Protein AF-A0A3Q3R7G6-F1 (afdb_monomer)

Mean predicted aligned error: 7.09 Å

Solvent-accessible surface area (backbone atoms only — not comparable to full-atom values): 2889 Å² total; per-residue (Å²): 140,46,86,83,57,38,46,81,40,77,59,78,93,45,83,64,45,81,39,68,45,68,66,69,57,56,50,52,53,48,53,51,37,48,74,68,65,73,50,84,83,76,90,124

Secondary structure (DSSP, 8-state):
--SSSEEEEEETTEEEEEEE--HHHHHHHHHHHHHTT-S-----

Nearest PDB structures (foldseek):
  7zhg-assembly1_U  TM=8.136E-01  e=7.017E-02  Pyrococcus abyssi GE5
  8ewb-assembly1_BT  TM=8.689E-01  e=1.315E-01  Saccharomyces cerevisiae
  8ove-assembly1_AO  TM=8.138E-01  e=8.661E-01  Trypanosoma brucei brucei
  8rxx-assembly1_SX  TM=8.530E-01  e=1.514E+00  Leishmania major strain Friedlin
  6rm3-assembly1_ST0  TM=7.968E-01  e=1.228E+00  Vairimorpha necatrix

InterPro domains:
  IPR001266 Small ribosomal subunit protein eS19 [PF01090] (2-41)
  IPR036388 Winged helix-like DNA-binding domain superfamily [G3DSA:1.10.10.10] (1-44)
  IPR036390 Winged helix DNA-binding domain superfamily [SSF46785] (2-43)

Organism: Monopterus albus (NCBI:txid43700)

Sequence (44 aa):
MMKIYGGRQRNGVCPAHFSAGFRNVVRKVWQALDGLRMLGKNPG

Foldseek 3Di:
DFPVQWDWDDPDPDDTDIDTDDPVVVVVVVVVCVVVVVDDDDPD

Radius of gyration: 14.94 Å; Cα contacts (8 Å, |Δi|>4): 29; chains: 1; bounding box: 24×27×40 Å

pLDDT: mean 82.85, std 9.86, range [46.59, 92.06]

Structure (mmCIF, N/CA/C/O backbone):
data_AF-A0A3Q3R7G6-F1
#
_entry.id   AF-A0A3Q3R7G6-F1
#
loop_
_atom_site.group_PDB
_atom_site.id
_atom_site.type_symbol
_atom_site.label_atom_id
_atom_site.label_alt_id
_atom_site.label_comp_id
_atom_site.label_asym_id
_atom_site.label_entity_id
_atom_site.label_seq_id
_atom_site.pdbx_PDB_ins_code
_atom_site.Cartn_x
_atom_site.Cartn_y
_atom_site.Cartn_z
_atom_site.occupancy
_atom_site.B_iso_or_equiv
_atom_site.auth_seq_id
_atom_site.auth_comp_id
_atom_site.auth_asym_id
_atom_site.auth_atom_id
_atom_site.pdbx_PDB_model_num
ATOM 1 N N . MET A 1 1 ? -1.638 11.053 -0.154 1.00 57.59 1 MET A N 1
ATOM 2 C CA . MET A 1 1 ? -1.581 9.846 0.703 1.00 57.59 1 MET A CA 1
ATOM 3 C C . MET A 1 1 ? -1.288 8.526 -0.038 1.00 57.59 1 MET A C 1
ATOM 5 O O . MET A 1 1 ? -1.439 7.480 0.567 1.00 57.59 1 MET A O 1
ATOM 9 N N . MET A 1 2 ? -0.848 8.505 -1.311 1.00 66.12 2 MET A N 1
ATOM 10 C CA . MET A 1 2 ? -0.659 7.224 -2.042 1.00 66.12 2 MET A CA 1
ATOM 11 C C . MET A 1 2 ? 0.782 6.935 -2.478 1.00 66.12 2 MET A C 1
ATOM 13 O O . MET A 1 2 ? 1.063 5.843 -2.954 1.00 66.12 2 MET A O 1
ATOM 17 N N . LYS A 1 3 ? 1.704 7.887 -2.259 1.00 68.88 3 LYS A N 1
ATOM 18 C CA . LYS A 1 3 ? 3.139 7.712 -2.541 1.00 68.88 3 LYS A CA 1
ATOM 19 C C . LYS A 1 3 ? 3.779 6.601 -1.694 1.00 68.88 3 LYS A C 1
ATOM 21 O O . LYS A 1 3 ? 4.769 6.034 -2.123 1.00 68.88 3 LYS A O 1
ATOM 26 N N . ILE A 1 4 ? 3.200 6.289 -0.530 1.00 82.31 4 ILE A N 1
ATOM 27 C CA . ILE A 1 4 ? 3.726 5.286 0.413 1.00 82.31 4 ILE A CA 1
ATOM 28 C C . ILE A 1 4 ? 3.290 3.860 0.033 1.00 82.31 4 ILE A C 1
ATOM 30 O O . ILE A 1 4 ? 4.018 2.907 0.271 1.00 82.31 4 ILE A O 1
ATOM 34 N N . TYR A 1 5 ? 2.121 3.710 -0.599 1.00 80.00 5 TYR A N 1
ATOM 35 C CA . TYR A 1 5 ? 1.506 2.411 -0.904 1.00 80.00 5 TYR A CA 1
ATOM 36 C C . TYR A 1 5 ? 1.491 2.114 -2.407 1.00 80.00 5 TYR A C 1
ATOM 38 O O . TYR A 1 5 ? 0.500 1.623 -2.935 1.00 80.00 5 TYR A O 1
ATOM 46 N N . GLY A 1 6 ? 2.555 2.468 -3.122 1.00 84.81 6 GLY A N 1
ATOM 47 C CA . GLY A 1 6 ? 2.729 2.167 -4.543 1.00 84.81 6 GLY A CA 1
ATOM 48 C C . GLY A 1 6 ? 4.099 1.558 -4.808 1.00 84.81 6 GLY A C 1
ATOM 49 O O . GLY A 1 6 ? 4.936 1.481 -3.912 1.00 84.81 6 GLY A O 1
ATOM 50 N N . GLY A 1 7 ? 4.339 1.116 -6.036 1.00 89.69 7 GLY A N 1
ATOM 51 C CA . GLY A 1 7 ? 5.577 0.427 -6.376 1.00 89.69 7 GLY A CA 1
A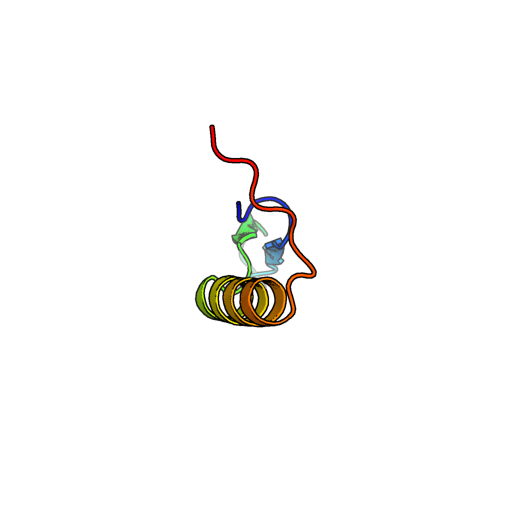TOM 52 C C . GLY A 1 7 ? 5.937 0.528 -7.847 1.00 89.69 7 GLY A C 1
ATOM 53 O O . GLY A 1 7 ? 5.246 1.155 -8.647 1.00 89.69 7 GLY A O 1
ATOM 54 N N . ARG A 1 8 ? 7.052 -0.102 -8.211 1.00 90.69 8 ARG A N 1
ATOM 55 C CA . ARG A 1 8 ? 7.507 -0.177 -9.599 1.00 90.69 8 ARG A CA 1
ATOM 56 C C . ARG A 1 8 ? 6.633 -1.163 -10.375 1.00 90.69 8 ARG A C 1
ATOM 58 O O . ARG A 1 8 ? 6.725 -2.369 -10.163 1.00 90.69 8 ARG A O 1
ATOM 65 N N . GLN A 1 9 ? 5.834 -0.660 -11.307 1.00 91.62 9 GLN A N 1
ATOM 66 C CA . GLN A 1 9 ? 5.076 -1.482 -12.242 1.00 91.62 9 GLN A CA 1
ATOM 67 C C . GLN A 1 9 ? 5.966 -1.861 -13.427 1.00 91.62 9 GLN A C 1
ATOM 69 O O . GLN A 1 9 ? 6.550 -0.999 -14.086 1.00 91.62 9 GLN A O 1
ATOM 74 N N . ARG A 1 10 ? 6.098 -3.166 -13.684 1.00 92.06 10 ARG A N 1
ATOM 75 C CA . ARG A 1 10 ? 6.849 -3.706 -14.825 1.00 92.06 10 ARG A CA 1
ATOM 76 C C . ARG A 1 10 ? 5.866 -3.960 -15.967 1.00 92.06 10 ARG A C 1
ATOM 78 O O . ARG A 1 10 ? 5.044 -4.861 -15.862 1.00 92.06 10 ARG A O 1
ATOM 85 N N . ASN A 1 11 ? 5.964 -3.193 -17.050 1.00 89.12 11 ASN A N 1
ATOM 86 C CA . ASN A 1 11 ? 5.064 -3.291 -18.210 1.00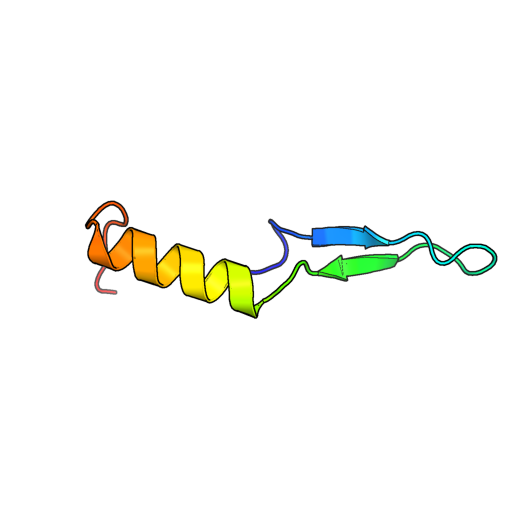 89.12 11 ASN A CA 1
ATOM 87 C C . ASN A 1 11 ? 5.637 -4.181 -19.327 1.00 89.12 11 ASN A C 1
ATOM 89 O O . ASN A 1 11 ? 5.456 -3.901 -20.510 1.00 89.12 11 ASN A O 1
ATOM 93 N N . GLY A 1 12 ? 6.381 -5.228 -18.955 1.00 90.19 12 GLY A N 1
ATOM 94 C CA . GLY A 1 12 ? 7.052 -6.119 -19.902 1.00 90.19 12 GLY A CA 1
ATOM 95 C C . GLY A 1 12 ? 8.109 -5.391 -20.734 1.00 90.19 12 GLY A C 1
ATOM 96 O O . GLY A 1 12 ? 9.158 -5.025 -20.209 1.00 90.19 12 GLY A O 1
ATOM 97 N N . VAL A 1 13 ? 7.818 -5.200 -22.024 1.00 90.94 13 VAL A N 1
ATOM 98 C CA . VAL A 1 13 ? 8.709 -4.569 -23.016 1.00 90.94 13 VAL A CA 1
ATOM 99 C C . VAL A 1 13 ? 8.825 -3.050 -22.859 1.00 90.94 13 VAL A C 1
ATOM 101 O O . VAL A 1 13 ? 9.794 -2.456 -23.324 1.00 90.94 13 VAL A O 1
ATOM 104 N N . CYS A 1 14 ? 7.860 -2.414 -22.191 1.00 90.31 14 CYS A N 1
ATOM 105 C CA . CYS A 1 14 ? 7.881 -0.975 -21.947 1.00 90.31 14 CYS A 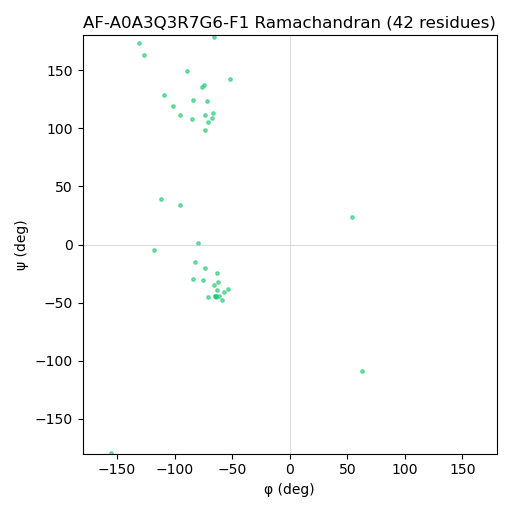CA 1
ATOM 106 C C . CYS A 1 14 ? 8.615 -0.638 -20.636 1.00 90.31 14 CYS A C 1
ATOM 108 O O . CYS A 1 14 ? 8.529 -1.404 -19.666 1.00 90.31 14 CYS A O 1
ATOM 110 N N . PRO A 1 15 ? 9.276 0.536 -20.552 1.00 90.00 15 PRO A N 1
ATOM 111 C CA . PRO A 1 15 ? 9.921 0.996 -19.331 1.00 90.00 15 PRO A CA 1
ATOM 112 C C . PRO A 1 15 ? 8.990 0.961 -18.115 1.00 90.00 15 PRO A C 1
ATOM 114 O O . PRO A 1 15 ? 7.789 1.247 -18.182 1.00 90.00 15 PRO A O 1
ATOM 117 N N . ALA A 1 16 ? 9.572 0.594 -16.979 1.00 90.12 16 ALA A N 1
ATOM 118 C CA . ALA A 1 16 ? 8.856 0.516 -15.719 1.00 90.12 16 ALA A CA 1
ATOM 119 C C . ALA A 1 16 ? 8.589 1.918 -15.156 1.00 90.12 16 ALA A C 1
ATOM 121 O O . ALA A 1 16 ? 9.493 2.752 -15.135 1.00 90.12 16 ALA A O 1
ATOM 122 N N . HIS A 1 17 ? 7.386 2.147 -14.634 1.00 91.25 17 HIS A N 1
ATOM 123 C CA . HIS A 1 17 ? 7.018 3.394 -13.962 1.00 91.25 17 HIS A CA 1
ATOM 124 C C . HIS A 1 17 ? 6.443 3.118 -12.574 1.00 91.25 17 HIS A C 1
ATOM 126 O O . HIS A 1 17 ? 6.080 1.988 -12.241 1.00 91.25 17 HIS A O 1
ATOM 132 N N . PHE A 1 18 ? 6.393 4.150 -11.734 1.00 88.38 18 PHE A N 1
ATOM 133 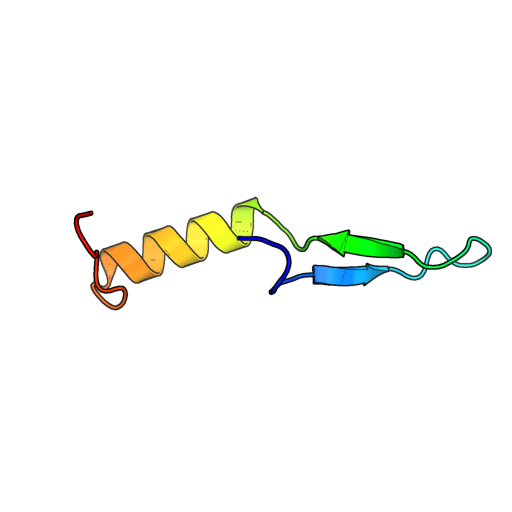C CA . PHE A 1 18 ? 5.746 4.044 -10.433 1.00 88.38 18 PHE A CA 1
ATOM 134 C C . PHE A 1 18 ? 4.231 3.983 -10.617 1.00 88.38 18 PHE A C 1
ATOM 136 O O . PHE A 1 18 ? 3.636 4.895 -11.186 1.00 88.38 18 PHE A O 1
ATOM 143 N N . SER A 1 19 ? 3.617 2.926 -10.103 1.00 87.12 19 SER A N 1
ATOM 144 C CA . SER A 1 19 ? 2.173 2.770 -10.059 1.00 87.12 19 SER A CA 1
ATOM 145 C C . SER A 1 19 ? 1.700 2.893 -8.626 1.00 87.12 19 SER A C 1
ATOM 147 O O . SER A 1 19 ? 2.232 2.267 -7.704 1.00 87.12 19 SER A O 1
ATOM 149 N N . ALA A 1 20 ? 0.715 3.757 -8.433 1.00 86.31 20 ALA A N 1
ATOM 150 C CA . ALA A 1 20 ? 0.129 3.983 -7.132 1.00 86.31 20 ALA A CA 1
ATOM 151 C C . ALA A 1 20 ? -0.805 2.804 -6.794 1.00 86.31 20 ALA A C 1
ATOM 153 O O . ALA A 1 20 ? -1.573 2.364 -7.647 1.00 86.31 20 ALA A O 1
ATOM 154 N N . GLY A 1 21 ? -0.745 2.280 -5.566 1.00 82.38 21 GLY A N 1
ATOM 155 C CA . GLY A 1 21 ? -1.556 1.123 -5.175 1.00 82.38 21 GLY A CA 1
ATOM 156 C C . GLY A 1 21 ? -3.058 1.401 -5.152 1.00 82.38 21 GLY A C 1
ATOM 157 O O . GLY A 1 21 ? -3.536 2.500 -5.41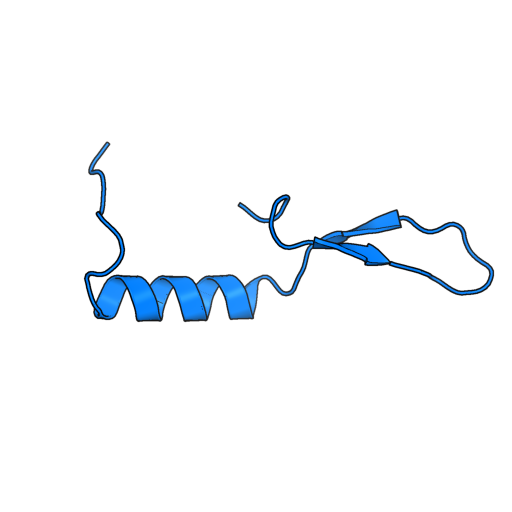9 1.00 82.38 21 GLY A O 1
ATOM 158 N N . PHE A 1 22 ? -3.858 0.391 -4.831 1.00 83.38 22 PHE A N 1
ATOM 159 C CA . PHE A 1 22 ? -5.301 0.486 -5.023 1.00 83.38 22 PHE A CA 1
ATOM 160 C C . PHE A 1 22 ? -5.982 1.458 -4.037 1.00 83.38 22 PHE A C 1
ATOM 162 O O . PHE A 1 22 ? -6.212 1.151 -2.863 1.00 83.38 22 PHE A O 1
ATOM 169 N N . ARG A 1 23 ? -6.374 2.635 -4.546 1.00 83.00 23 ARG A N 1
ATOM 170 C CA . ARG A 1 23 ? -6.948 3.754 -3.772 1.00 83.00 23 ARG A CA 1
ATOM 171 C C . ARG A 1 23 ? -8.157 3.367 -2.920 1.00 83.00 23 ARG A C 1
ATOM 173 O O . ARG A 1 23 ? -8.311 3.869 -1.808 1.00 83.00 23 ARG A O 1
ATOM 180 N N . ASN A 1 24 ? -9.025 2.498 -3.433 1.00 86.44 24 ASN A N 1
ATOM 181 C CA . ASN A 1 24 ? -10.262 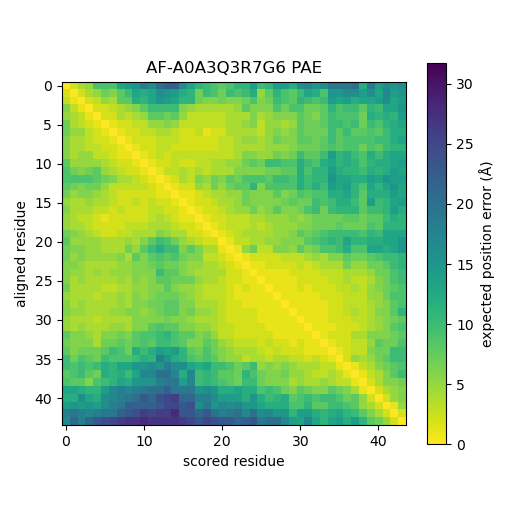2.142 -2.737 1.00 86.44 24 ASN A CA 1
ATOM 182 C C . ASN A 1 24 ? -10.024 1.187 -1.558 1.00 86.44 24 ASN A C 1
ATOM 184 O O . ASN A 1 24 ? -10.746 1.278 -0.570 1.00 86.44 24 ASN A O 1
ATOM 188 N N . VAL A 1 25 ? -9.002 0.324 -1.607 1.00 86.31 25 VAL A N 1
ATOM 189 C CA . VAL A 1 25 ? -8.646 -0.543 -0.467 1.00 86.31 25 VAL A CA 1
ATOM 190 C C . VAL A 1 25 ? -8.046 0.298 0.650 1.00 86.31 25 VAL A C 1
ATOM 192 O O . VAL A 1 25 ? -8.496 0.185 1.783 1.00 86.31 25 VAL A O 1
ATOM 195 N N . VAL A 1 26 ? -7.131 1.221 0.333 1.00 85.62 26 VAL A N 1
ATOM 196 C CA . VAL A 1 26 ? -6.539 2.128 1.335 1.00 85.62 26 VAL A CA 1
ATOM 197 C C . VAL A 1 26 ? -7.621 2.937 2.056 1.00 85.62 26 VAL A C 1
ATOM 199 O O . VAL A 1 26 ? -7.578 3.079 3.273 1.00 85.62 26 VAL A O 1
ATOM 202 N N . ARG A 1 27 ? -8.639 3.415 1.329 1.00 88.00 27 ARG A N 1
ATOM 203 C CA . ARG A 1 27 ? -9.774 4.137 1.927 1.00 88.00 27 ARG A CA 1
ATOM 204 C C . ARG A 1 27 ? -10.622 3.269 2.852 1.00 88.00 27 ARG A C 1
ATOM 206 O O . ARG A 1 27 ? -10.978 3.730 3.929 1.00 88.00 27 ARG A O 1
ATOM 213 N N . LYS A 1 28 ? -10.935 2.035 2.450 1.00 90.31 28 LYS A N 1
ATOM 214 C CA . LYS A 1 28 ? -11.710 1.102 3.282 1.00 90.31 28 LYS A CA 1
ATOM 215 C C . LYS A 1 28 ? -10.955 0.726 4.554 1.00 90.31 28 LYS A C 1
ATOM 217 O O . LYS A 1 28 ? -11.531 0.762 5.632 1.00 90.31 28 LYS A O 1
ATOM 222 N N . VAL A 1 29 ? -9.661 0.428 4.433 1.00 88.69 29 VAL A N 1
ATOM 223 C CA . VAL A 1 29 ? -8.786 0.133 5.577 1.00 88.69 29 VAL A CA 1
ATOM 224 C C . VAL A 1 29 ? -8.713 1.335 6.514 1.00 88.69 29 VAL A C 1
ATOM 226 O O . VAL A 1 29 ? -8.877 1.177 7.717 1.00 88.69 29 VAL A O 1
ATOM 229 N N . TRP A 1 30 ? -8.558 2.544 5.971 1.00 84.56 30 TRP A N 1
ATOM 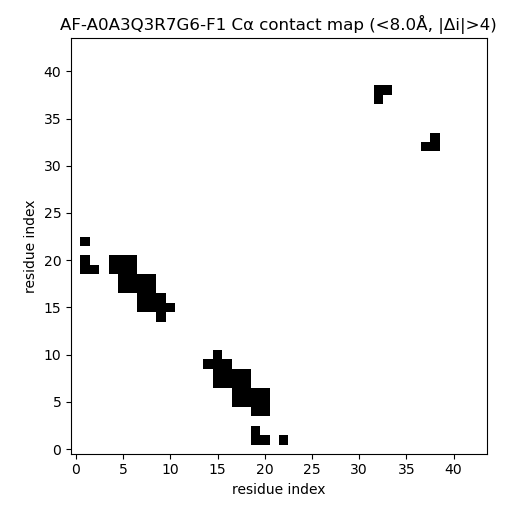230 C CA . TRP A 1 30 ? -8.573 3.772 6.763 1.00 84.56 30 TRP A CA 1
ATOM 231 C C . TRP A 1 30 ? -9.882 3.952 7.539 1.00 84.56 30 TRP A C 1
ATOM 233 O O . TRP A 1 30 ? -9.849 4.207 8.735 1.00 84.56 30 TRP A O 1
ATOM 243 N N . GLN A 1 31 ? -11.035 3.779 6.887 1.00 88.62 31 GLN A N 1
ATOM 244 C CA . GLN A 1 31 ? -12.346 3.881 7.540 1.00 88.62 31 GLN A CA 1
ATOM 245 C C . GLN A 1 31 ? -12.551 2.806 8.615 1.00 88.62 31 GLN A C 1
ATOM 247 O O . GLN A 1 31 ? -13.099 3.100 9.673 1.00 88.62 31 GLN A O 1
ATOM 252 N N . ALA A 1 32 ? -12.087 1.577 8.375 1.00 89.56 32 ALA A N 1
ATOM 253 C CA . ALA A 1 32 ? -12.146 0.506 9.364 1.00 89.56 32 ALA A CA 1
ATOM 254 C C . ALA A 1 32 ? -11.268 0.819 10.588 1.00 89.56 32 ALA A C 1
ATOM 256 O O . ALA A 1 32 ? -11.717 0.676 11.721 1.00 89.56 32 ALA A O 1
ATOM 257 N N . LEU A 1 33 ? -10.044 1.307 10.369 1.00 89.06 33 LEU A N 1
ATOM 258 C CA . LEU A 1 33 ? -9.127 1.714 11.438 1.00 89.06 33 LEU A CA 1
ATOM 259 C C . LEU A 1 33 ? -9.646 2.925 12.229 1.00 89.06 33 LEU A C 1
ATOM 261 O O . LEU A 1 33 ? -9.447 2.999 13.442 1.00 89.06 33 LEU A O 1
ATOM 265 N N . ASP A 1 34 ? -10.339 3.846 11.558 1.00 86.25 34 ASP A N 1
ATOM 266 C CA . ASP A 1 34 ? -11.033 4.971 12.189 1.00 86.25 34 ASP A CA 1
ATOM 267 C C . ASP A 1 34 ? -12.173 4.482 13.094 1.00 86.25 34 ASP A C 1
ATOM 269 O O . ASP A 1 34 ? -12.273 4.893 14.249 1.00 86.25 34 ASP A O 1
ATOM 273 N N . GLY A 1 35 ? -12.979 3.532 12.606 1.00 84.94 35 GLY A N 1
ATOM 274 C CA . GLY A 1 35 ? -14.052 2.898 13.376 1.00 84.94 35 GLY A CA 1
ATOM 275 C C . GLY A 1 35 ? -13.549 2.129 14.602 1.00 84.94 35 GLY A C 1
ATOM 276 O O . GLY A 1 35 ? -14.207 2.122 15.638 1.00 84.94 35 GLY A O 1
ATOM 277 N N . LEU A 1 36 ? -12.349 1.550 14.520 1.00 86.94 36 LEU A N 1
ATOM 278 C CA . LEU A 1 36 ? -11.679 0.882 15.640 1.00 86.94 36 LEU A CA 1
ATOM 279 C C . LEU A 1 36 ? -10.988 1.860 16.612 1.00 86.94 36 LEU A C 1
ATOM 281 O O . LEU A 1 36 ? -10.362 1.412 17.570 1.00 86.94 36 LEU A O 1
ATOM 285 N N . ARG A 1 37 ? -11.077 3.184 16.381 1.00 81.19 37 ARG A N 1
ATOM 286 C CA . ARG A 1 37 ? -10.383 4.249 17.144 1.00 81.19 37 ARG A CA 1
ATOM 287 C C . ARG A 1 37 ? -8.863 4.055 17.225 1.00 81.19 37 ARG A C 1
ATOM 289 O O . ARG A 1 37 ? -8.215 4.585 18.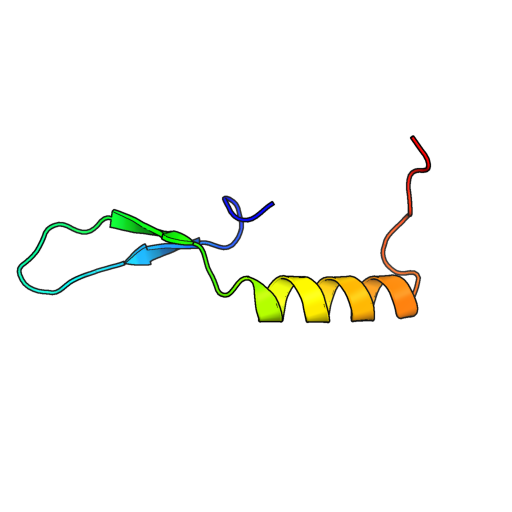122 1.00 81.19 37 ARG A O 1
ATOM 296 N N . MET A 1 38 ? -8.287 3.322 16.272 1.00 79.12 38 MET A N 1
ATOM 297 C CA . MET A 1 38 ? -6.842 3.086 16.181 1.00 79.12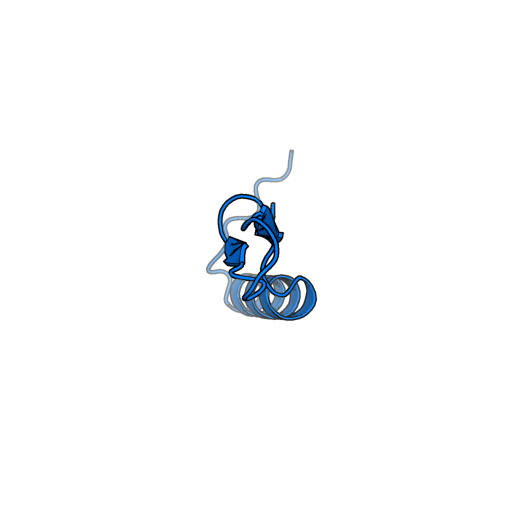 38 MET A CA 1
ATOM 298 C C . MET A 1 38 ? -6.097 4.244 15.511 1.00 79.12 38 MET A C 1
ATOM 300 O O . MET A 1 38 ? -4.877 4.341 15.611 1.00 79.12 38 MET A O 1
ATOM 304 N N . LEU A 1 39 ? -6.825 5.130 14.831 1.00 78.75 39 LEU A N 1
ATOM 305 C CA . LEU A 1 39 ? -6.290 6.359 14.264 1.00 78.75 39 LEU A CA 1
ATOM 306 C C . LEU A 1 39 ? -6.656 7.533 15.174 1.00 78.75 39 LEU A C 1
ATOM 308 O O . LEU A 1 39 ? -7.831 7.830 15.387 1.00 78.75 39 LEU A O 1
ATOM 312 N N . GLY A 1 40 ? -5.643 8.218 15.703 1.00 74.19 40 GLY A N 1
ATOM 313 C CA . GLY A 1 40 ? -5.840 9.496 16.374 1.00 74.19 40 GLY A CA 1
ATOM 314 C C . GLY A 1 40 ? -6.281 10.534 15.348 1.00 74.19 40 GLY A C 1
ATOM 315 O O . GLY A 1 40 ? -5.487 10.945 14.501 1.00 74.19 40 GLY A O 1
ATOM 316 N N . LYS A 1 41 ? -7.548 10.957 15.397 1.00 71.25 41 LYS A N 1
ATOM 317 C CA . LYS A 1 41 ? -7.977 12.147 14.660 1.00 71.25 41 LYS A CA 1
ATOM 318 C C . LYS A 1 41 ? -7.278 13.337 15.297 1.00 71.25 41 LYS A C 1
ATOM 320 O O . LYS A 1 41 ? -7.551 13.648 16.450 1.00 71.25 41 LYS A O 1
ATOM 325 N N . ASN A 1 42 ? -6.380 13.972 14.556 1.00 70.75 42 ASN A N 1
ATOM 326 C CA . ASN A 1 42 ? -5.904 15.305 14.892 1.00 70.75 42 ASN A CA 1
ATOM 327 C C . ASN A 1 42 ? -6.917 16.290 14.290 1.00 70.75 42 ASN A C 1
ATOM 329 O O . ASN A 1 42 ? -6.991 16.369 13.060 1.00 70.75 42 ASN A O 1
ATOM 333 N N . PRO A 1 43 ? -7.752 16.968 15.099 1.00 62.12 43 PRO A N 1
ATOM 334 C CA . PRO A 1 43 ? -8.553 18.075 14.608 1.00 62.12 43 PRO A CA 1
ATOM 335 C C . PRO A 1 43 ? -7.605 19.261 14.404 1.00 62.12 43 PRO A C 1
ATOM 337 O O . PRO A 1 43 ? -7.192 19.905 15.365 1.00 62.12 43 PRO A O 1
ATOM 340 N N . GLY A 1 44 ? -7.184 19.462 13.157 1.00 46.59 44 GLY A N 1
ATOM 341 C CA . GLY A 1 44 ? -6.557 20.703 12.707 1.00 46.59 44 GLY A CA 1
ATOM 342 C C . GLY A 1 44 ? -7.615 21.700 12.271 1.00 46.59 44 GLY A C 1
ATOM 343 O O . GLY A 1 44 ? -8.628 21.237 11.696 1.00 46.59 44 GLY A O 1
#